Protein AF-A0A3L9I573-F1 (afdb_monomer)

pLDDT: mean 84.67, std 11.39, range [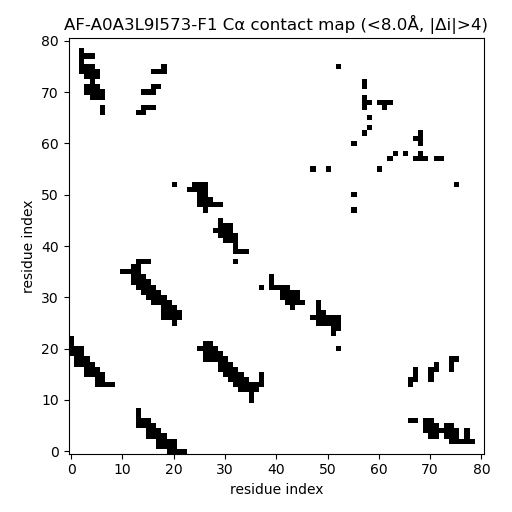39.62, 94.44]

Secondary structure (DSSP, 8-state):
-EEEEE---SSS-EEEEEEEE-TTSBEEEEEEEEESSS-PPPB--GGGTT-BGGG--HHHHSTT-HHHHHHHHHHHH----

Organism: Escherichia coli (NCBI:txid562)

Foldseek 3Di:
DKFWFWFDDDQDWIKIKMFDADPQQATQWIWIFTGRVRPGDTDTLVVRHRPHLVVDQLCVSCVPDVRSSRGSVRRSPDDDD

Nearest PDB structures (foldseek):
  2nub-assembly1_A  TM=6.781E-01  e=1.338E+00  Aquifex aeolicus
  6xn0-assembly1_A  TM=3.385E-01  e=2.191E+00  Xanthomonas citri pv. citri str. 306
  6p2m-assembly1_A  TM=4.606E-01  e=5.876E+00  Caldicellulosiruptor acetigenus 6A
  6mgj-assembly4_D  TM=4.522E-01  e=9.623E+00  Paenibacillus odorifer
  6mgl-assembly1_A  TM=4.486E-01  e=9.048E+00  Paenibacillus odorifer

Radius of gyration: 12.04 Å; Cα contacts (8 Å, |Δi|>4): 170; chains: 1; bounding box: 25×24×29 Å

InterPro domains:
  IPR009693 Glucitol operon activator [PF06923] (1-72)

Sequence (81 aa):
RVGVGRSSGRFKPRVVVAIALDDQQRIVDTLFMKGLTVFARPQKIPAITGMHAGDLQPDVIFPHDPLSQNALSLALKLKRG

Mean predicted aligned error: 5.2 Å

Solvent-accessible surface area (backbone atoms only — not comparable to full-atom values): 4545 Å² total; per-residue (Å²): 89,75,17,62,13,58,41,84,71,89,96,47,66,32,25,40,28,37,40,31,26,50,98,83,41,24,25,75,44,52,38,35,32,65,31,76,82,66,83,45,77,77,37,71,59,73,93,51,54,69,39,47,61,89,77,64,52,38,56,77,78,29,74,91,34,69,52,53,18,50,4,43,47,40,14,71,64,52,82,78,132

Structure (mmCIF, N/CA/C/O backbone):
data_AF-A0A3L9I573-F1
#
_entry.id   AF-A0A3L9I573-F1
#
loop_
_atom_site.gr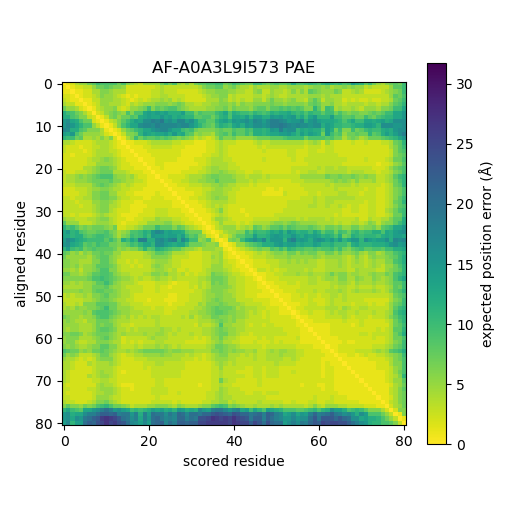oup_PDB
_atom_site.id
_atom_site.type_symbol
_atom_site.label_atom_id
_atom_site.label_alt_id
_atom_site.label_comp_id
_atom_site.label_asym_id
_atom_site.label_entity_id
_atom_site.label_seq_id
_atom_site.pdbx_PDB_ins_code
_atom_site.Cartn_x
_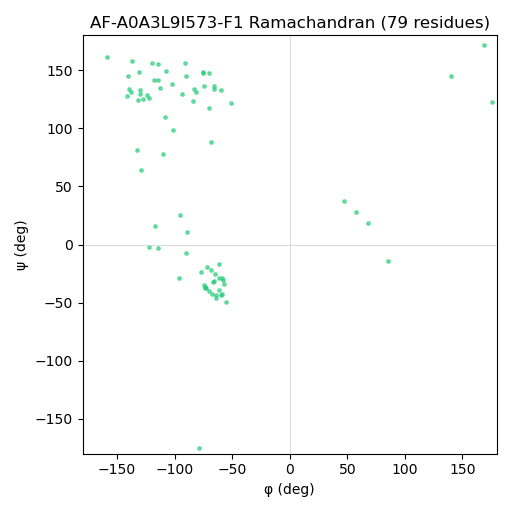atom_site.Cartn_y
_atom_site.Cartn_z
_atom_site.occupancy
_atom_site.B_iso_or_equiv
_atom_site.auth_seq_id
_atom_site.auth_comp_id
_atom_site.auth_asym_id
_atom_site.auth_atom_id
_atom_site.pdbx_PDB_model_num
ATOM 1 N N . ARG A 1 1 ? -10.819 4.870 9.349 1.00 83.81 1 ARG A N 1
ATOM 2 C CA . ARG A 1 1 ? -9.622 5.759 9.275 1.00 83.81 1 ARG A CA 1
ATOM 3 C C . ARG A 1 1 ? -8.850 5.461 7.990 1.00 83.81 1 ARG A C 1
ATOM 5 O O . ARG A 1 1 ? -8.905 4.325 7.559 1.00 83.81 1 ARG A O 1
ATOM 12 N N . VAL A 1 2 ? -8.151 6.418 7.370 1.00 84.81 2 VAL A N 1
ATOM 13 C CA . VAL A 1 2 ? -7.358 6.157 6.147 1.00 84.81 2 VAL A CA 1
ATOM 14 C C . VAL A 1 2 ? -5.927 6.653 6.333 1.00 84.81 2 VAL A C 1
ATOM 16 O O . VAL A 1 2 ? -5.725 7.812 6.680 1.00 84.81 2 VAL A O 1
ATOM 19 N N . GLY A 1 3 ? -4.948 5.774 6.124 1.00 86.88 3 GLY A N 1
ATOM 20 C CA . GLY A 1 3 ? -3.525 6.106 6.074 1.00 86.88 3 GLY A CA 1
ATOM 21 C C . GLY A 1 3 ? -3.046 6.160 4.627 1.00 86.88 3 GLY A C 1
ATOM 22 O O . GLY A 1 3 ? -3.427 5.309 3.826 1.00 86.88 3 GLY A O 1
ATOM 23 N N . VAL A 1 4 ? -2.225 7.152 4.276 1.00 87.12 4 VAL A N 1
ATOM 24 C CA . VAL A 1 4 ? -1.678 7.310 2.918 1.00 87.12 4 VAL A CA 1
ATOM 25 C C . VAL A 1 4 ? -0.172 7.496 2.989 1.00 87.12 4 VAL A C 1
ATOM 27 O O . VAL A 1 4 ? 0.319 8.355 3.716 1.00 87.12 4 VAL A O 1
ATOM 30 N N . GLY A 1 5 ? 0.563 6.721 2.202 1.00 87.75 5 GLY A N 1
ATOM 31 C CA . GLY A 1 5 ? 2.006 6.819 2.073 1.00 87.75 5 GLY A CA 1
ATOM 32 C C . GLY A 1 5 ? 2.435 6.856 0.614 1.00 87.75 5 GLY A C 1
ATOM 33 O O . GLY A 1 5 ? 1.784 6.306 -0.274 1.00 87.75 5 GLY A O 1
ATOM 34 N N . ARG A 1 6 ? 3.535 7.563 0.352 1.00 87.06 6 ARG A N 1
ATOM 35 C CA . ARG A 1 6 ? 4.052 7.764 -1.003 1.00 87.06 6 ARG A CA 1
ATOM 36 C C . ARG A 1 6 ? 5.569 7.691 -1.044 1.00 87.06 6 ARG A C 1
ATOM 38 O O . ARG A 1 6 ? 6.229 8.182 -0.130 1.00 87.06 6 ARG A O 1
ATOM 45 N N . SER A 1 7 ? 6.119 7.157 -2.129 1.00 83.00 7 SER A N 1
ATOM 46 C CA . SER A 1 7 ? 7.554 7.273 -2.395 1.00 83.00 7 SER A CA 1
ATOM 47 C C . SER A 1 7 ? 7.910 8.687 -2.892 1.00 83.00 7 SER A C 1
ATOM 49 O O . SER A 1 7 ? 7.110 9.364 -3.547 1.00 83.00 7 SER A O 1
ATOM 51 N N . SER A 1 8 ? 9.110 9.167 -2.553 1.00 69.56 8 SER A N 1
ATOM 52 C CA . SER A 1 8 ? 9.625 10.497 -2.915 1.00 69.56 8 SER A CA 1
ATOM 53 C C . SER A 1 8 ? 10.838 10.405 -3.858 1.00 69.56 8 SER A C 1
ATOM 55 O O . SER A 1 8 ? 11.539 9.396 -3.895 1.00 69.56 8 SER A O 1
ATOM 57 N N . GLY A 1 9 ? 11.076 11.459 -4.652 1.00 67.25 9 GLY A N 1
ATOM 58 C CA . GLY A 1 9 ? 12.218 11.564 -5.573 1.00 67.25 9 GLY A CA 1
ATOM 59 C C . GLY A 1 9 ? 11.869 12.196 -6.926 1.00 67.25 9 GLY A C 1
ATOM 60 O O . GLY A 1 9 ? 10.768 12.009 -7.447 1.00 67.25 9 GLY A O 1
ATOM 61 N N . ARG A 1 10 ? 12.803 12.964 -7.504 1.00 62.81 10 ARG A N 1
ATOM 62 C CA . ARG A 1 10 ? 12.704 13.481 -8.880 1.00 62.81 10 ARG A CA 1
ATOM 63 C C . ARG A 1 10 ? 13.140 12.360 -9.836 1.00 62.81 10 ARG A C 1
ATOM 65 O O . ARG A 1 10 ? 14.170 11.743 -9.595 1.00 62.81 10 ARG A O 1
ATOM 72 N N . PHE A 1 11 ? 12.351 12.084 -10.879 1.00 63.69 11 PHE A N 1
ATOM 73 C CA . PHE A 1 11 ? 12.644 11.084 -11.927 1.00 63.69 11 PHE A CA 1
ATOM 74 C C . PHE A 1 11 ? 12.642 9.592 -11.518 1.00 63.69 11 PHE A C 1
ATOM 76 O O . PHE A 1 11 ? 13.150 8.761 -12.263 1.00 63.69 11 PHE A O 1
ATOM 83 N N . LYS A 1 12 ? 12.035 9.217 -10.381 1.00 66.56 12 LYS A N 1
ATOM 84 C CA . LYS A 1 12 ? 11.805 7.803 -10.009 1.00 66.56 12 LYS A CA 1
ATOM 85 C C . LYS A 1 12 ? 10.323 7.426 -10.130 1.00 66.56 12 LYS A C 1
ATOM 87 O O . LYS A 1 12 ? 9.479 8.296 -9.896 1.00 66.56 12 LYS A O 1
ATOM 92 N N . PRO A 1 13 ? 9.989 6.155 -10.443 1.00 68.19 13 PRO A N 1
ATOM 93 C CA . PRO A 1 13 ? 8.619 5.659 -10.361 1.00 68.19 13 PRO A CA 1
ATOM 94 C C . PRO A 1 13 ? 8.010 5.978 -8.993 1.00 68.19 13 PRO A C 1
ATOM 96 O O . PRO A 1 13 ? 8.546 5.599 -7.949 1.00 68.19 13 PRO A O 1
ATOM 99 N N . ARG A 1 14 ? 6.902 6.715 -9.003 1.00 84.31 14 ARG A N 1
ATOM 100 C CA . ARG A 1 14 ? 6.163 7.095 -7.805 1.00 84.31 14 ARG A CA 1
ATOM 101 C C . ARG A 1 14 ? 5.237 5.948 -7.421 1.00 84.31 14 ARG A C 1
ATOM 103 O O . ARG A 1 14 ? 4.556 5.382 -8.275 1.00 84.31 14 ARG A O 1
ATOM 110 N N . VAL A 1 15 ? 5.235 5.622 -6.136 1.00 89.69 15 VAL A N 1
ATOM 111 C CA . VAL A 1 15 ? 4.321 4.665 -5.518 1.00 89.69 15 VAL A CA 1
ATOM 112 C C . VAL A 1 15 ? 3.414 5.434 -4.574 1.00 89.69 15 VAL A C 1
ATOM 114 O O . VAL A 1 15 ? 3.898 6.271 -3.811 1.00 89.69 15 VAL A O 1
ATOM 117 N N . VAL A 1 16 ? 2.118 5.153 -4.628 1.00 89.88 16 VAL A N 1
ATOM 118 C CA . VAL A 1 16 ? 1.112 5.632 -3.681 1.00 89.88 16 VAL A CA 1
ATOM 119 C C . VAL A 1 16 ? 0.406 4.415 -3.103 1.00 89.88 16 VAL A C 1
ATOM 121 O O . VAL A 1 16 ? -0.060 3.553 -3.846 1.00 89.88 16 VAL A O 1
ATOM 124 N N . VAL A 1 17 ? 0.342 4.358 -1.778 1.00 91.31 17 VAL A N 1
ATOM 125 C CA . VAL A 1 17 ? -0.388 3.351 -1.010 1.00 91.31 17 VAL A CA 1
ATOM 126 C C . VAL A 1 17 ? -1.382 4.091 -0.125 1.00 91.31 17 VAL A C 1
ATOM 128 O O . VAL A 1 17 ? -0.980 4.962 0.643 1.00 91.31 17 VAL A O 1
ATOM 131 N N . ALA A 1 18 ? -2.659 3.740 -0.204 1.00 91.75 18 ALA A N 1
ATOM 132 C CA . ALA A 1 18 ? -3.657 4.099 0.791 1.00 91.75 18 ALA A CA 1
ATOM 133 C C . ALA A 1 18 ? -4.222 2.830 1.434 1.00 91.75 18 ALA A C 1
ATOM 135 O O . ALA A 1 18 ? -4.431 1.820 0.763 1.00 91.75 18 ALA A O 1
ATOM 136 N N . ILE A 1 19 ? -4.474 2.890 2.733 1.00 92.69 19 ILE A N 1
ATOM 137 C CA . ILE A 1 19 ? -5.047 1.805 3.529 1.00 92.69 19 ILE A CA 1
ATOM 138 C C . ILE A 1 19 ? -6.178 2.373 4.373 1.00 92.69 19 ILE A C 1
ATOM 140 O O . ILE A 1 19 ? -5.990 3.333 5.120 1.00 92.69 19 ILE A O 1
ATOM 144 N N . ALA A 1 20 ? -7.359 1.785 4.242 1.00 92.69 20 ALA A N 1
ATOM 145 C CA . ALA A 1 20 ? -8.502 2.072 5.083 1.00 92.69 20 ALA A CA 1
ATOM 146 C C . ALA A 1 20 ? -8.522 1.077 6.244 1.00 92.69 20 ALA A C 1
ATOM 148 O O . ALA A 1 20 ? -8.432 -0.130 6.040 1.00 92.69 20 ALA A O 1
ATOM 149 N N . LEU A 1 21 ? -8.643 1.603 7.455 1.00 92.56 21 LEU A N 1
ATOM 150 C CA . LEU A 1 21 ? -8.701 0.874 8.710 1.00 92.56 21 LEU A CA 1
ATOM 151 C C . LEU A 1 21 ? -10.074 1.051 9.361 1.00 92.56 21 LEU A C 1
ATOM 153 O O . LEU A 1 21 ? -10.610 2.165 9.347 1.00 92.56 21 LEU A O 1
ATOM 157 N N . ASP A 1 22 ? -10.603 0.001 9.974 1.00 92.62 22 ASP A N 1
ATOM 158 C CA . ASP A 1 22 ? -11.752 0.094 10.880 1.00 92.62 22 ASP A CA 1
ATOM 159 C C . ASP A 1 22 ? -11.347 0.596 12.284 1.00 92.62 22 ASP A C 1
ATOM 161 O O . ASP A 1 22 ? -10.196 0.982 12.537 1.00 92.62 22 ASP A O 1
ATOM 165 N N . ASP A 1 23 ? -12.309 0.613 13.206 1.00 90.81 23 ASP A N 1
ATOM 166 C CA . ASP A 1 23 ? -12.105 1.038 14.595 1.00 90.81 23 ASP A CA 1
ATOM 167 C C . ASP A 1 23 ? -11.218 0.069 15.392 1.00 90.81 23 ASP A C 1
ATOM 169 O O . ASP A 1 23 ? -10.573 0.471 16.361 1.00 90.81 23 ASP A O 1
ATOM 173 N N . GLN A 1 24 ? -11.113 -1.187 14.947 1.00 91.69 24 GLN A N 1
ATOM 174 C CA . GLN A 1 24 ? -10.220 -2.205 15.504 1.00 91.69 24 GLN A CA 1
ATOM 175 C C . GLN A 1 24 ? -8.835 -2.199 14.838 1.00 91.69 24 GLN A C 1
ATOM 177 O O . GLN A 1 24 ? -8.047 -3.112 15.063 1.00 91.69 24 GLN A O 1
ATOM 182 N N . GLN A 1 25 ? -8.523 -1.180 14.030 1.00 90.56 25 GLN A N 1
ATOM 183 C CA . GLN A 1 25 ? -7.280 -1.067 13.260 1.00 90.56 25 GLN A CA 1
ATOM 184 C C . GLN A 1 25 ? -7.019 -2.234 12.296 1.00 90.56 25 GLN A C 1
ATOM 186 O O . GLN A 1 25 ? -5.866 -2.508 11.953 1.00 90.56 25 GLN A O 1
ATOM 191 N N . ARG A 1 26 ? -8.069 -2.898 11.809 1.00 93.12 26 ARG A N 1
ATOM 192 C CA . ARG A 1 26 ? -7.959 -3.874 10.722 1.00 93.12 26 ARG A CA 1
ATOM 193 C C . ARG A 1 26 ? -8.124 -3.200 9.376 1.00 93.12 26 ARG A C 1
ATOM 195 O O . ARG A 1 26 ? -8.916 -2.272 9.232 1.00 93.12 26 ARG A O 1
ATOM 202 N N . ILE A 1 27 ? -7.393 -3.684 8.379 1.00 93.25 27 ILE A N 1
ATOM 203 C CA . ILE A 1 27 ? -7.523 -3.201 7.007 1.00 93.25 27 ILE A CA 1
ATOM 204 C C . ILE A 1 27 ? -8.863 -3.647 6.435 1.00 93.25 27 ILE A C 1
ATOM 206 O O . ILE A 1 27 ? -9.096 -4.836 6.245 1.00 93.25 27 ILE A O 1
ATOM 210 N N . VAL A 1 28 ? -9.713 -2.687 6.091 1.00 94.44 28 VAL A N 1
ATOM 211 C CA . VAL A 1 28 ? -10.975 -2.944 5.383 1.00 94.44 28 VAL A CA 1
ATOM 212 C C . VAL A 1 28 ? -10.830 -2.760 3.881 1.00 94.44 28 VAL A C 1
ATOM 214 O O . VAL A 1 28 ? -11.532 -3.410 3.114 1.00 94.44 28 VAL A O 1
ATOM 217 N N . ASP A 1 29 ? -9.911 -1.892 3.451 1.00 93.06 29 ASP A N 1
ATOM 218 C CA . ASP A 1 29 ? -9.680 -1.652 2.035 1.00 93.06 29 ASP A CA 1
ATOM 219 C C . ASP A 1 29 ? -8.292 -1.062 1.760 1.00 93.06 29 ASP A C 1
ATOM 221 O 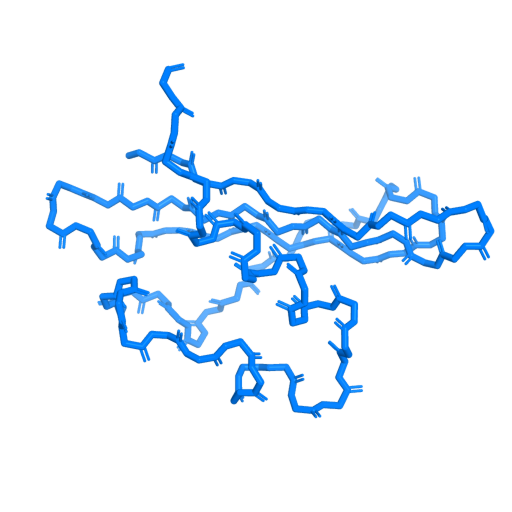O . ASP A 1 29 ? -7.632 -0.508 2.642 1.00 93.06 29 ASP A O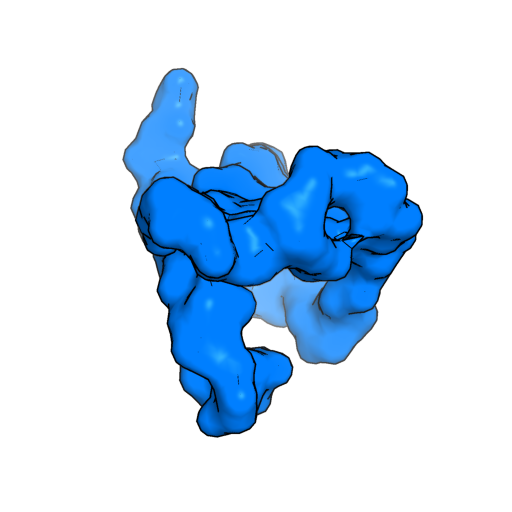 1
ATOM 225 N N . THR A 1 30 ? -7.843 -1.170 0.515 1.00 93.56 30 THR A N 1
ATOM 226 C CA . THR A 1 30 ? -6.525 -0.713 0.070 1.00 93.56 30 THR A CA 1
ATOM 227 C C . THR A 1 30 ? -6.606 0.012 -1.272 1.00 93.56 30 THR A C 1
ATOM 229 O O . THR A 1 30 ? -7.541 -0.165 -2.053 1.00 93.56 30 THR A O 1
ATOM 232 N N . LEU A 1 31 ? -5.614 0.847 -1.559 1.00 92.25 31 LEU A N 1
ATOM 233 C CA . LEU A 1 31 ? -5.393 1.455 -2.863 1.00 92.25 31 LEU A CA 1
ATOM 234 C C . LEU A 1 31 ? -3.894 1.489 -3.129 1.00 92.25 31 LEU A C 1
ATOM 236 O O . LEU A 1 31 ? -3.130 2.007 -2.321 1.00 92.25 31 LEU A O 1
ATOM 240 N N . PHE A 1 32 ? -3.473 0.970 -4.269 1.00 91.56 32 PHE A N 1
ATOM 241 C CA . PHE A 1 32 ? -2.083 0.921 -4.683 1.00 91.56 32 PHE A CA 1
ATOM 242 C C . PHE A 1 32 ? -1.944 1.465 -6.096 1.00 91.56 32 PHE A C 1
ATOM 244 O O . PHE A 1 32 ? -2.690 1.087 -6.998 1.00 91.56 32 PHE A O 1
ATOM 251 N N . MET A 1 33 ? -0.973 2.345 -6.301 1.00 91.38 33 MET A N 1
ATOM 252 C CA . MET A 1 33 ? -0.618 2.869 -7.614 1.00 91.38 33 MET A CA 1
ATOM 253 C C . MET A 1 33 ? 0.897 2.954 -7.725 1.00 91.38 33 MET A C 1
ATOM 255 O O . MET A 1 33 ? 1.555 3.489 -6.835 1.00 91.38 33 MET A O 1
ATOM 259 N N . LYS A 1 34 ? 1.452 2.490 -8.846 1.00 88.88 34 LYS A N 1
ATOM 260 C CA . LYS A 1 34 ? 2.888 2.556 -9.133 1.00 88.88 34 LYS A CA 1
ATOM 261 C C . LYS A 1 34 ? 3.123 2.960 -10.586 1.00 88.88 34 LYS A C 1
ATOM 263 O O . LYS A 1 34 ? 2.526 2.385 -11.490 1.00 88.88 34 LYS A O 1
ATOM 268 N N . GLY A 1 35 ? 4.000 3.936 -10.822 1.00 83.81 35 GLY A N 1
ATOM 269 C CA . GLY A 1 35 ? 4.391 4.336 -12.178 1.00 83.81 35 GLY A CA 1
ATOM 270 C C . GLY A 1 35 ? 5.188 5.638 -12.242 1.00 83.81 35 GLY A C 1
ATOM 271 O O . GLY A 1 35 ? 5.315 6.354 -11.254 1.00 83.81 35 GLY A O 1
ATOM 272 N N . LEU A 1 36 ? 5.726 5.968 -13.419 1.00 68.44 36 LEU A N 1
ATOM 273 C CA . LEU A 1 36 ? 6.586 7.146 -13.614 1.00 68.44 36 LEU A CA 1
ATOM 274 C C . LEU A 1 36 ? 5.849 8.485 -13.399 1.00 68.44 36 LEU A C 1
ATOM 276 O O . LEU A 1 36 ? 6.445 9.443 -12.914 1.00 68.44 36 LEU A O 1
ATOM 280 N N . THR A 1 37 ? 4.549 8.535 -13.707 1.00 65.69 37 THR A N 1
ATOM 281 C CA . THR A 1 37 ? 3.724 9.761 -13.695 1.00 65.69 37 THR A CA 1
ATOM 282 C C . THR A 1 37 ? 2.498 9.695 -12.769 1.00 65.69 37 THR A C 1
ATOM 284 O O . THR A 1 37 ? 1.788 10.684 -12.653 1.00 65.69 37 THR A O 1
ATOM 287 N N . VAL A 1 38 ? 2.252 8.557 -12.097 1.00 62.22 38 VAL A N 1
ATOM 288 C CA . VAL A 1 38 ? 1.074 8.251 -11.238 1.00 62.22 38 VAL A CA 1
ATOM 289 C C . VAL A 1 38 ? -0.312 8.596 -11.816 1.00 62.22 38 VAL A C 1
ATOM 291 O O . VAL A 1 38 ? -1.239 8.892 -11.076 1.00 62.22 38 VAL A O 1
ATOM 294 N N . PHE A 1 39 ? -0.497 8.392 -13.124 1.00 67.00 39 PHE A N 1
ATOM 295 C CA . PHE A 1 39 ? -1.813 8.127 -13.742 1.00 67.00 39 PHE A CA 1
ATOM 296 C C . PHE A 1 39 ? -2.076 6.618 -13.921 1.00 67.00 39 PHE A C 1
ATOM 298 O O . PHE A 1 39 ? -2.796 6.189 -14.820 1.00 67.00 39 PHE A O 1
ATOM 305 N N . ALA A 1 40 ? -1.431 5.785 -13.100 1.00 76.25 40 ALA A N 1
ATOM 306 C CA . ALA A 1 40 ? -1.608 4.339 -13.144 1.00 76.25 40 ALA A CA 1
ATOM 307 C C . ALA A 1 40 ? -3.003 3.956 -12.636 1.00 76.25 40 ALA A C 1
ATOM 309 O O . ALA A 1 40 ? -3.538 4.599 -11.731 1.00 76.25 40 ALA A O 1
ATOM 310 N N . ARG A 1 41 ? -3.575 2.884 -13.194 1.00 84.31 41 ARG A N 1
ATOM 311 C CA . ARG A 1 41 ? -4.847 2.350 -12.698 1.00 84.31 41 ARG A CA 1
ATOM 312 C C . ARG A 1 41 ? -4.692 1.950 -11.227 1.00 84.31 41 ARG A C 1
ATOM 314 O O . ARG A 1 41 ? -3.718 1.265 -10.910 1.00 84.31 41 ARG A O 1
ATOM 321 N N . PRO A 1 42 ? -5.623 2.340 -10.342 1.00 87.12 42 PRO A N 1
ATOM 322 C CA . PRO A 1 42 ? -5.562 1.913 -8.958 1.00 87.12 42 PRO A CA 1
ATOM 323 C C . PRO A 1 42 ? -5.766 0.403 -8.840 1.00 87.12 42 PRO A C 1
ATOM 325 O O . PRO A 1 42 ? -6.643 -0.170 -9.486 1.00 87.12 42 PRO A O 1
ATOM 328 N N . GLN A 1 43 ? -4.955 -0.235 -8.006 1.00 90.69 43 GLN A N 1
ATOM 329 C CA . GLN A 1 43 ? -5.008 -1.663 -7.713 1.00 90.69 43 GLN A CA 1
ATOM 330 C C . GLN A 1 43 ? -5.278 -1.885 -6.224 1.00 90.69 43 GLN A C 1
ATOM 332 O O . GLN A 1 43 ? -4.994 -1.025 -5.392 1.00 90.69 43 GLN A O 1
ATOM 337 N N . LYS A 1 44 ? -5.835 -3.046 -5.881 1.00 91.25 44 LYS A N 1
ATOM 338 C CA . LYS A 1 44 ? -5.976 -3.495 -4.492 1.00 91.25 44 LYS A CA 1
ATOM 339 C C . LYS A 1 44 ? -4.756 -4.320 -4.083 1.00 91.25 44 LYS A C 1
ATOM 341 O O . LYS A 1 44 ? -4.108 -4.931 -4.929 1.00 91.25 44 LYS A O 1
ATOM 346 N N . ILE A 1 45 ? -4.496 -4.379 -2.782 1.00 89.00 45 ILE A N 1
ATOM 347 C CA . ILE A 1 45 ? -3.556 -5.301 -2.141 1.00 89.00 45 ILE A CA 1
ATOM 348 C C . ILE A 1 45 ? -4.398 -6.306 -1.333 1.00 89.00 45 ILE A C 1
ATOM 350 O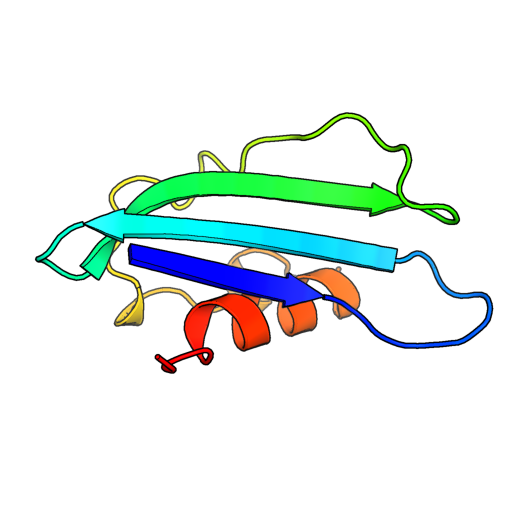 O . ILE A 1 45 ? -4.557 -6.147 -0.126 1.00 89.00 45 ILE A O 1
ATOM 354 N N . PRO A 1 46 ? -5.009 -7.316 -1.977 1.00 83.69 46 PRO A N 1
ATOM 355 C CA . PRO A 1 46 ? -5.951 -8.212 -1.302 1.00 83.69 46 PRO A CA 1
ATOM 356 C C . PRO A 1 46 ? -5.296 -9.054 -0.201 1.00 83.69 46 PRO A C 1
ATOM 358 O O . PRO A 1 46 ? -5.964 -9.429 0.753 1.00 83.69 46 PRO A O 1
ATOM 361 N N . ALA A 1 47 ? -3.985 -9.302 -0.298 1.00 86.88 47 ALA A N 1
ATOM 362 C CA . ALA A 1 47 ? -3.233 -10.114 0.657 1.00 86.88 47 ALA A CA 1
ATOM 363 C C . ALA A 1 47 ? -3.218 -9.557 2.091 1.00 86.88 47 ALA A C 1
ATOM 365 O O . ALA A 1 47 ? -2.877 -10.297 3.002 1.00 86.88 47 ALA A O 1
ATOM 366 N N . ILE A 1 48 ? -3.560 -8.278 2.290 1.00 89.50 48 ILE A N 1
ATOM 367 C CA . ILE A 1 48 ? -3.520 -7.621 3.607 1.00 89.50 48 ILE A CA 1
ATOM 368 C C . ILE A 1 48 ? -4.901 -7.217 4.131 1.00 89.50 48 ILE A C 1
ATOM 370 O O . ILE A 1 48 ? -5.009 -6.707 5.244 1.00 89.50 48 ILE A O 1
ATOM 374 N N . THR A 1 49 ? -5.967 -7.435 3.357 1.00 91.56 49 THR A N 1
ATOM 375 C CA . THR A 1 49 ? -7.334 -7.136 3.799 1.00 91.56 49 THR A CA 1
ATOM 376 C C . THR A 1 49 ? -7.725 -8.053 4.961 1.00 91.56 49 THR A C 1
ATOM 378 O O . THR A 1 49 ? -7.491 -9.257 4.925 1.00 91.56 49 THR A O 1
ATOM 381 N N . GLY A 1 50 ? -8.318 -7.480 6.007 1.00 90.75 50 GLY A N 1
ATOM 382 C CA . GLY A 1 50 ? -8.701 -8.163 7.245 1.00 90.75 50 GLY A CA 1
ATOM 383 C C . GLY A 1 50 ? -7.582 -8.274 8.285 1.00 90.75 50 GLY A C 1
ATOM 384 O O . GLY A 1 50 ? -7.871 -8.540 9.452 1.00 90.75 50 GLY A O 1
ATOM 385 N N . MET A 1 51 ? -6.324 -8.027 7.906 1.00 92.62 51 MET A N 1
ATOM 386 C CA . MET A 1 51 ? -5.192 -8.061 8.836 1.00 92.62 51 MET A CA 1
ATOM 387 C C . MET A 1 51 ? -5.170 -6.824 9.736 1.00 92.62 51 MET A C 1
ATOM 389 O O . MET A 1 51 ? -5.569 -5.729 9.327 1.00 9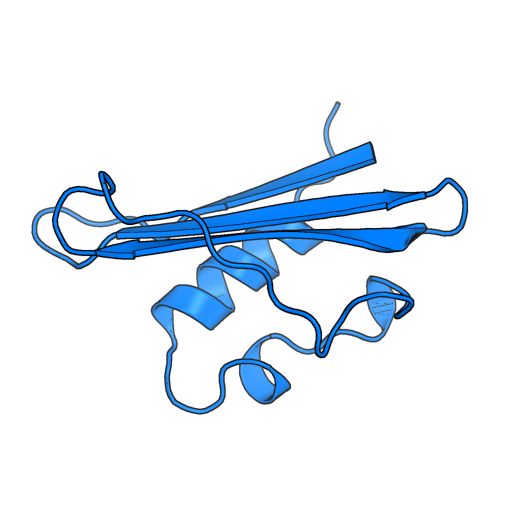2.62 51 MET A O 1
ATOM 393 N N . HIS A 1 52 ? -4.677 -6.989 10.963 1.00 92.12 52 HIS A N 1
ATOM 394 C CA . HIS A 1 52 ? -4.453 -5.875 11.877 1.00 92.12 52 HIS A CA 1
ATOM 395 C C . HIS A 1 52 ? -3.222 -5.071 11.439 1.00 92.12 52 HIS A C 1
ATOM 397 O O . HIS A 1 52 ? -2.185 -5.638 11.098 1.00 92.12 52 HIS A O 1
ATOM 403 N N . ALA A 1 53 ? -3.312 -3.739 11.466 1.00 88.69 53 ALA A N 1
ATOM 404 C CA . ALA A 1 53 ? -2.260 -2.859 10.956 1.00 88.69 53 ALA A CA 1
ATOM 405 C C . ALA A 1 53 ? -0.892 -3.068 11.632 1.00 88.69 53 ALA A C 1
ATOM 407 O O . ALA A 1 53 ? 0.141 -2.864 10.998 1.00 88.69 53 ALA A O 1
ATOM 408 N N . GLY A 1 54 ? -0.886 -3.476 12.905 1.00 88.38 54 GLY A N 1
ATOM 409 C CA . GLY A 1 54 ? 0.334 -3.763 13.669 1.00 88.38 54 GLY A CA 1
ATOM 410 C C . GLY A 1 54 ? 1.063 -5.047 13.263 1.00 88.38 54 GLY A C 1
ATOM 411 O O . GLY A 1 54 ? 2.255 -5.156 13.531 1.00 88.38 54 GLY A O 1
ATOM 412 N N . ASP A 1 55 ? 0.385 -5.978 12.588 1.00 89.88 55 ASP A N 1
ATOM 413 C CA . ASP A 1 55 ? 0.960 -7.274 12.193 1.00 89.88 55 ASP A CA 1
ATOM 414 C C . ASP A 1 55 ? 1.617 -7.212 10.804 1.00 89.88 55 ASP A C 1
ATOM 416 O O . ASP A 1 55 ? 2.255 -8.160 10.345 1.00 89.88 55 ASP A O 1
ATOM 420 N N . LEU A 1 56 ? 1.455 -6.084 10.109 1.00 89.62 56 LEU A N 1
ATOM 421 C CA . LEU A 1 56 ? 1.922 -5.911 8.745 1.00 89.62 56 LEU A CA 1
ATOM 422 C C . LEU A 1 56 ? 3.388 -5.509 8.713 1.00 89.62 56 LEU A C 1
ATOM 424 O O . LEU A 1 56 ? 3.782 -4.457 9.216 1.00 89.62 56 LEU A O 1
ATOM 428 N N . GLN A 1 57 ? 4.172 -6.317 8.009 1.00 89.94 57 GLN A N 1
ATOM 429 C CA . GLN A 1 57 ? 5.580 -6.061 7.745 1.00 89.94 57 GLN A CA 1
ATOM 430 C C . GLN A 1 57 ? 5.753 -5.680 6.268 1.00 89.94 57 GLN A C 1
ATOM 432 O O . GLN A 1 57 ? 5.544 -6.524 5.392 1.00 89.94 57 GLN A O 1
ATOM 437 N N . PRO A 1 58 ? 6.071 -4.408 5.948 1.00 89.62 58 PRO A N 1
ATOM 438 C CA . PRO A 1 58 ? 6.135 -3.943 4.564 1.00 89.62 58 PRO A CA 1
ATOM 439 C C . PRO A 1 58 ? 7.11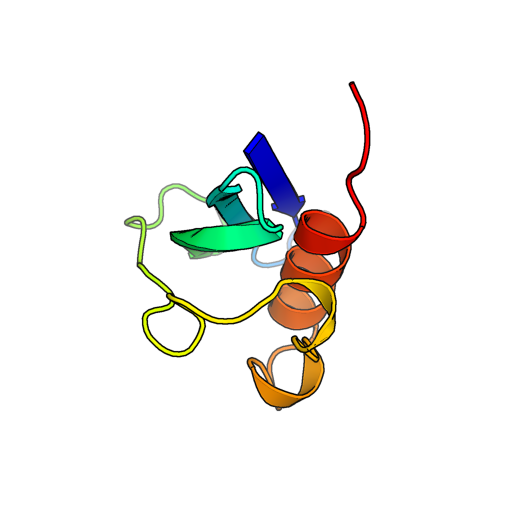1 -4.724 3.681 1.00 89.62 58 PRO A C 1
ATOM 441 O O . PRO A 1 58 ? 6.837 -4.911 2.498 1.00 89.62 58 PRO A O 1
ATOM 444 N N . ASP A 1 59 ? 8.220 -5.185 4.248 1.00 90.94 59 ASP A N 1
ATOM 445 C CA . ASP A 1 59 ? 9.229 -6.027 3.607 1.00 90.94 59 ASP A CA 1
ATOM 446 C C . ASP A 1 59 ? 8.709 -7.429 3.264 1.00 90.94 59 ASP A C 1
ATOM 448 O O . ASP A 1 59 ? 9.061 -7.952 2.214 1.00 90.94 59 ASP A O 1
ATOM 452 N N . VAL A 1 60 ? 7.792 -7.996 4.052 1.00 89.44 60 VAL A N 1
ATOM 453 C CA . VAL A 1 60 ? 7.134 -9.273 3.721 1.00 89.44 60 VAL A CA 1
ATOM 454 C C . VAL A 1 60 ? 6.110 -9.093 2.596 1.00 89.44 60 VAL A C 1
ATOM 456 O O . VAL A 1 60 ? 5.991 -9.945 1.719 1.00 89.44 60 VAL A O 1
ATOM 459 N N . ILE A 1 61 ? 5.385 -7.969 2.586 1.00 88.94 61 ILE A N 1
ATOM 460 C CA . ILE A 1 61 ? 4.366 -7.675 1.563 1.00 88.94 61 ILE A CA 1
ATOM 461 C C . ILE A 1 61 ? 5.000 -7.292 0.217 1.00 88.94 61 ILE A C 1
ATOM 463 O O . ILE A 1 61 ? 4.468 -7.625 -0.842 1.00 88.94 61 ILE A O 1
ATOM 467 N N . PHE A 1 62 ? 6.143 -6.605 0.245 1.00 90.25 62 PHE A N 1
ATOM 468 C CA . PHE A 1 62 ? 6.852 -6.125 -0.941 1.00 90.25 62 PHE A CA 1
ATOM 469 C C . PHE A 1 62 ? 8.341 -6.523 -0.917 1.00 90.25 62 PHE A C 1
ATOM 471 O O . PHE A 1 62 ? 9.200 -5.641 -0.911 1.00 90.25 62 PHE A O 1
ATOM 478 N N . PRO A 1 63 ? 8.698 -7.821 -0.957 1.00 87.81 63 PRO A N 1
ATOM 479 C CA . PRO A 1 63 ? 10.061 -8.307 -0.673 1.00 87.81 63 PRO A CA 1
ATOM 480 C C . PRO A 1 63 ? 11.144 -7.784 -1.618 1.00 87.81 63 PRO A C 1
ATOM 482 O O . PRO A 1 63 ? 12.292 -7.605 -1.219 1.00 87.81 63 PRO A O 1
ATOM 485 N N . HIS A 1 64 ? 10.782 -7.475 -2.862 1.00 90.50 64 HIS A N 1
ATOM 486 C CA . HIS A 1 64 ? 11.716 -7.001 -3.886 1.00 90.50 64 HIS A CA 1
ATOM 487 C C . HIS A 1 64 ? 11.404 -5.579 -4.372 1.00 90.50 64 HIS A C 1
ATOM 489 O O . HIS A 1 64 ? 11.893 -5.160 -5.420 1.00 90.50 64 HIS A O 1
ATOM 495 N N . ASP A 1 65 ? 10.583 -4.822 -3.634 1.00 89.62 65 ASP A N 1
ATOM 496 C CA . ASP A 1 65 ? 10.156 -3.479 -4.040 1.00 89.62 65 ASP A CA 1
ATOM 497 C C . ASP A 1 65 ? 10.286 -2.443 -2.906 1.00 89.62 65 ASP A C 1
ATOM 499 O O . ASP A 1 65 ? 9.291 -2.074 -2.272 1.00 89.62 65 ASP A O 1
ATOM 503 N N . PRO A 1 66 ? 11.502 -1.906 -2.677 1.00 89.56 66 PRO A N 1
ATOM 504 C CA . PRO A 1 66 ? 11.788 -0.982 -1.575 1.00 89.56 66 PRO A CA 1
ATOM 505 C C . PRO A 1 66 ? 10.947 0.302 -1.599 1.00 89.56 66 PRO A C 1
ATOM 507 O O . PRO A 1 66 ? 10.672 0.902 -0.560 1.00 89.56 66 PRO A O 1
ATOM 510 N N . LEU A 1 67 ? 10.522 0.752 -2.787 1.00 89.12 67 LEU A N 1
ATOM 511 C CA . LEU A 1 67 ? 9.681 1.944 -2.924 1.00 89.12 67 LEU A CA 1
ATOM 512 C C . LEU A 1 67 ? 8.269 1.689 -2.387 1.00 89.12 67 LEU A C 1
ATOM 514 O O . LEU A 1 67 ? 7.708 2.559 -1.717 1.00 89.12 67 LEU A O 1
ATOM 518 N N . SER A 1 68 ? 7.726 0.500 -2.650 1.00 90.25 68 SER A N 1
ATOM 519 C CA . SER A 1 68 ? 6.428 0.071 -2.127 1.00 90.25 68 SER A CA 1
ATOM 520 C C . SER A 1 68 ? 6.490 -0.253 -0.638 1.00 90.25 68 SER A C 1
ATOM 522 O O . SER A 1 68 ? 5.585 0.151 0.090 1.00 90.25 68 SER A O 1
ATOM 524 N N . GLN A 1 69 ? 7.589 -0.850 -0.157 1.00 92.12 69 GLN A N 1
ATOM 525 C CA . GLN A 1 69 ? 7.840 -1.023 1.281 1.00 92.12 69 GLN A CA 1
ATOM 5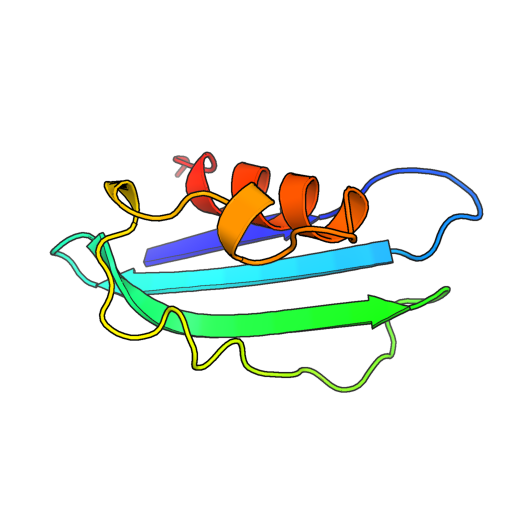26 C C . GLN A 1 69 ? 7.786 0.319 2.023 1.00 92.12 69 GLN A C 1
ATOM 528 O O . GLN A 1 69 ? 7.078 0.461 3.019 1.00 92.12 69 GLN A O 1
ATOM 533 N N . ASN A 1 70 ? 8.497 1.331 1.513 1.00 90.25 70 ASN A N 1
ATOM 534 C CA . ASN A 1 70 ? 8.523 2.656 2.126 1.00 90.25 70 ASN A CA 1
ATOM 535 C C . ASN A 1 70 ? 7.138 3.324 2.090 1.00 90.25 70 ASN A C 1
ATOM 537 O O . ASN A 1 70 ? 6.668 3.826 3.108 1.00 90.25 70 ASN A O 1
ATOM 541 N N . ALA A 1 71 ? 6.447 3.284 0.945 1.00 90.38 71 ALA A N 1
ATOM 542 C CA . ALA A 1 71 ? 5.099 3.838 0.830 1.00 90.38 71 ALA A CA 1
ATOM 543 C C . ALA A 1 71 ? 4.114 3.164 1.803 1.00 90.38 71 ALA A C 1
ATOM 545 O O . ALA A 1 71 ? 3.372 3.864 2.486 1.00 90.38 71 ALA A O 1
ATOM 546 N N . LEU A 1 72 ? 4.146 1.835 1.938 1.00 90.69 72 LEU A N 1
ATOM 547 C CA . LEU A 1 72 ? 3.304 1.111 2.893 1.00 90.69 72 LEU A CA 1
ATOM 548 C C . LEU A 1 72 ? 3.691 1.421 4.348 1.00 90.69 72 LEU A C 1
ATOM 550 O O . LEU A 1 72 ? 2.814 1.680 5.167 1.00 90.69 72 LEU A O 1
ATOM 554 N N . SER A 1 73 ? 4.988 1.484 4.670 1.00 91.00 73 SER A N 1
ATOM 555 C CA . SER A 1 73 ? 5.460 1.871 6.008 1.00 91.00 73 SER A CA 1
ATOM 556 C C . SER A 1 73 ? 4.974 3.268 6.394 1.00 91.00 73 SER A C 1
ATOM 558 O O . SER A 1 73 ? 4.508 3.471 7.513 1.00 91.00 73 SER A O 1
ATOM 560 N N . LEU A 1 74 ? 5.031 4.226 5.464 1.00 89.81 74 LEU A N 1
ATOM 561 C CA . LEU A 1 74 ? 4.499 5.571 5.675 1.00 89.81 74 LEU A CA 1
ATOM 562 C C . LEU A 1 74 ? 2.980 5.549 5.864 1.00 89.81 74 LEU A C 1
ATOM 564 O O . LEU A 1 74 ? 2.486 6.196 6.783 1.00 89.81 74 LEU A O 1
ATOM 568 N N . ALA A 1 75 ? 2.251 4.774 5.059 1.00 89.75 75 ALA A N 1
ATOM 569 C CA . ALA A 1 75 ? 0.801 4.662 5.179 1.00 89.75 75 ALA A CA 1
ATOM 570 C C . ALA A 1 75 ? 0.376 4.099 6.550 1.00 89.75 75 ALA A C 1
ATOM 572 O O . ALA A 1 75 ? -0.584 4.594 7.135 1.00 89.75 75 ALA A O 1
ATOM 573 N N . LEU A 1 76 ? 1.121 3.122 7.085 1.00 88.31 76 LEU A N 1
ATOM 574 C CA . LEU A 1 76 ? 0.890 2.524 8.408 1.00 88.31 76 LEU A CA 1
ATOM 575 C C . LEU A 1 76 ? 1.308 3.452 9.561 1.00 88.31 76 LEU A C 1
ATOM 577 O O . LEU A 1 76 ? 0.645 3.499 10.596 1.00 88.31 76 LEU A O 1
ATOM 581 N N . LYS A 1 77 ? 2.402 4.208 9.388 1.00 84.06 77 LYS A N 1
ATOM 582 C CA . LYS A 1 77 ? 2.928 5.143 10.397 1.00 84.06 77 LYS A CA 1
ATOM 583 C C . LYS A 1 77 ? 2.142 6.444 10.492 1.00 84.06 77 LYS A C 1
ATOM 585 O O . LYS A 1 77 ? 2.216 7.101 11.531 1.00 84.06 77 LYS A O 1
ATOM 590 N N . LEU A 1 78 ? 1.430 6.852 9.439 1.00 65.75 78 LEU A N 1
ATOM 591 C CA . LEU A 1 78 ? 0.672 8.101 9.447 1.00 65.75 78 LEU A CA 1
ATOM 592 C C . LEU A 1 78 ? -0.524 8.014 10.410 1.00 65.75 78 LEU A C 1
ATOM 594 O O . LEU A 1 78 ? -1.655 7.682 10.063 1.00 65.75 78 LEU A O 1
ATOM 598 N N . LYS A 1 79 ? -0.240 8.374 11.663 1.00 56.66 79 LYS A N 1
ATOM 599 C CA . LYS A 1 79 ? -1.186 8.783 12.696 1.00 56.66 79 LYS A CA 1
ATOM 600 C C . LYS A 1 79 ? -1.126 10.312 12.768 1.00 56.66 79 LYS A C 1
ATOM 602 O O . LYS A 1 79 ? -0.193 10.845 13.358 1.00 56.66 79 LYS A O 1
ATOM 607 N N . ARG A 1 80 ? -2.072 10.993 12.119 1.00 43.66 80 ARG A N 1
ATOM 608 C CA . ARG A 1 80 ? -2.494 12.405 12.295 1.00 43.66 80 ARG A CA 1
ATOM 609 C C . ARG A 1 80 ? -3.533 12.648 11.195 1.00 43.66 80 ARG A C 1
ATOM 611 O O . ARG A 1 80 ? -3.254 12.320 10.050 1.00 43.66 80 ARG A O 1
ATOM 618 N N . GLY A 1 81 ? -4.759 13.052 11.478 1.00 39.62 81 GLY A N 1
ATOM 619 C CA . GLY A 1 81 ? -5.232 13.996 12.485 1.00 39.62 81 GLY A CA 1
ATOM 620 C C . GLY A 1 81 ? -6.164 14.893 11.695 1.00 39.62 81 GLY A C 1
ATOM 621 O O . GLY A 1 81 ? -5.625 15.541 10.774 1.00 39.62 81 GLY A O 1
#